Protein AF-A0A497M774-F1 (afdb_monomer_lite)

Structure (mmCIF, N/CA/C/O backbone):
data_AF-A0A497M774-F1
#
_entry.id   AF-A0A497M774-F1
#
loop_
_atom_site.group_PDB
_atom_site.id
_atom_site.type_symbol
_atom_site.label_atom_id
_atom_site.label_alt_id
_atom_site.label_comp_id
_atom_site.label_asym_id
_atom_site.label_entity_id
_atom_site.label_seq_id
_atom_site.pdbx_PDB_ins_code
_atom_site.Cartn_x
_atom_site.Cartn_y
_atom_site.Cartn_z
_atom_site.occupancy
_atom_site.B_iso_or_equiv
_atom_site.auth_seq_id
_atom_site.auth_comp_id
_atom_site.auth_asym_id
_atom_site.auth_atom_id
_atom_site.pdbx_PDB_model_num
ATOM 1 N N . MET A 1 1 ? 6.626 15.492 -14.349 1.00 61.53 1 MET A N 1
ATOM 2 C CA . MET A 1 1 ? 7.273 14.194 -14.044 1.00 61.53 1 MET A CA 1
ATOM 3 C C . MET A 1 1 ? 7.192 13.341 -15.298 1.00 61.53 1 MET A C 1
ATOM 5 O O . MET A 1 1 ? 6.112 13.258 -15.860 1.00 61.53 1 MET A O 1
ATOM 9 N N . GLY A 1 2 ? 8.304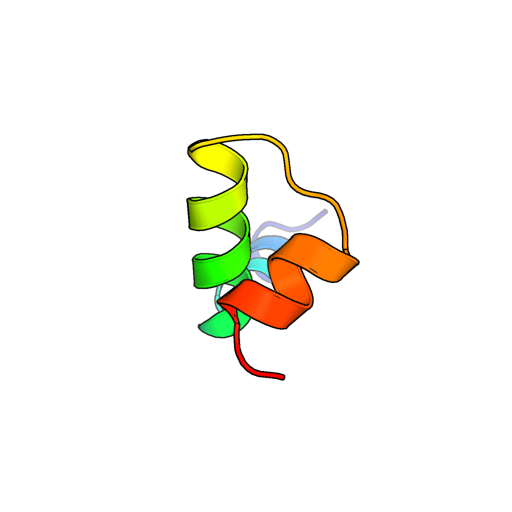 12.788 -15.789 1.00 81.19 2 GLY A N 1
ATOM 10 C CA . GLY A 1 2 ? 8.258 11.888 -16.949 1.00 81.19 2 GLY A CA 1
ATOM 11 C C . GLY A 1 2 ? 7.556 10.577 -16.591 1.00 81.19 2 GLY A C 1
ATOM 12 O O . GLY A 1 2 ? 7.724 10.088 -15.472 1.00 81.19 2 GLY A O 1
ATOM 13 N N . SER A 1 3 ? 6.793 10.014 -17.528 1.00 73.81 3 SER A N 1
ATOM 14 C CA . SER A 1 3 ? 6.064 8.745 -17.368 1.00 73.81 3 SER A CA 1
ATOM 15 C C . SER A 1 3 ? 6.951 7.603 -16.852 1.00 73.81 3 SER A C 1
ATOM 17 O O . SER A 1 3 ? 6.514 6.837 -15.997 1.00 73.81 3 SER A O 1
ATOM 19 N N . GLY A 1 4 ? 8.220 7.549 -17.275 1.00 82.31 4 GLY A N 1
ATOM 20 C CA . GLY A 1 4 ? 9.194 6.554 -16.806 1.00 82.31 4 GLY A CA 1
ATOM 21 C C . GLY A 1 4 ? 9.434 6.581 -15.293 1.00 82.31 4 GLY A C 1
ATOM 22 O O . GLY A 1 4 ? 9.377 5.541 -14.645 1.00 82.31 4 GLY A O 1
ATOM 23 N N . LYS A 1 5 ? 9.580 7.771 -14.694 1.00 83.94 5 LYS A N 1
ATOM 24 C CA . LYS A 1 5 ? 9.804 7.905 -13.241 1.00 83.94 5 LYS A CA 1
ATOM 25 C C . LYS A 1 5 ? 8.586 7.478 -12.427 1.00 83.94 5 LYS A C 1
ATOM 27 O O . LYS A 1 5 ? 8.728 6.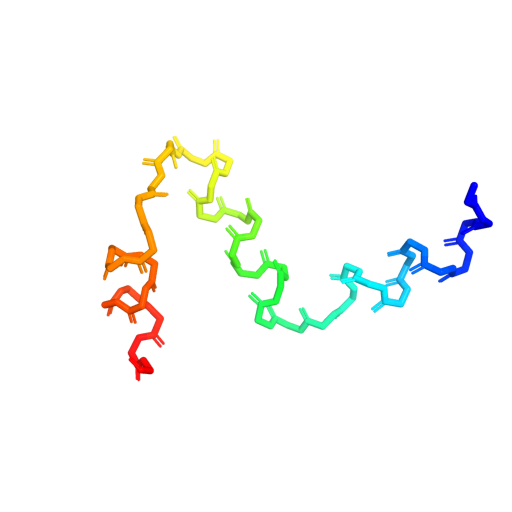926 -11.342 1.00 83.94 5 LYS A O 1
ATOM 32 N N . VAL A 1 6 ? 7.384 7.750 -12.939 1.00 87.06 6 VAL A N 1
ATOM 33 C CA . VAL A 1 6 ? 6.140 7.318 -12.288 1.00 87.06 6 VAL A CA 1
ATOM 34 C C . VAL A 1 6 ? 6.037 5.800 -12.338 1.00 87.06 6 VAL A C 1
ATOM 36 O O . VAL A 1 6 ? 5.773 5.186 -11.311 1.00 87.06 6 VAL A O 1
ATOM 39 N N . PHE A 1 7 ? 6.306 5.196 -13.497 1.00 87.75 7 PHE A N 1
ATOM 40 C CA . PHE A 1 7 ? 6.267 3.746 -13.659 1.00 87.75 7 PHE A CA 1
ATOM 41 C C . PHE A 1 7 ? 7.261 3.035 -12.730 1.00 87.75 7 PHE A C 1
ATOM 43 O O . PHE A 1 7 ? 6.868 2.129 -12.002 1.00 87.75 7 PHE A O 1
ATOM 50 N N . GLU A 1 8 ? 8.512 3.497 -12.669 1.00 89.81 8 GLU A N 1
ATOM 51 C CA . GLU A 1 8 ? 9.519 2.998 -11.720 1.00 89.81 8 GLU A CA 1
ATOM 52 C C . GLU A 1 8 ? 9.065 3.151 -10.258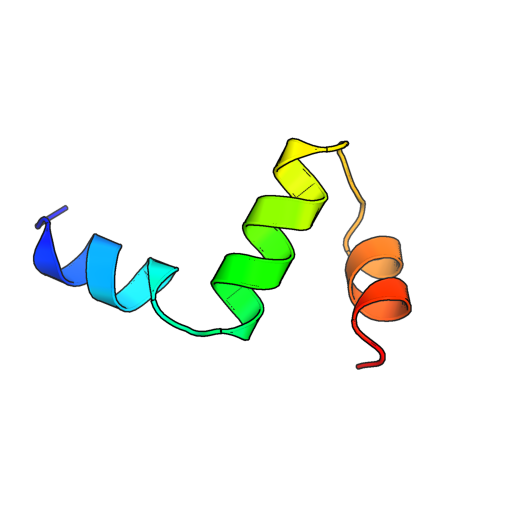 1.00 89.81 8 GLU A C 1
ATOM 54 O O . GLU A 1 8 ? 9.238 2.252 -9.428 1.00 89.81 8 GLU A O 1
ATOM 59 N N . ALA A 1 9 ? 8.430 4.277 -9.929 1.00 88.44 9 ALA A N 1
ATOM 60 C CA . ALA A 1 9 ? 7.923 4.532 -8.590 1.00 88.44 9 ALA A CA 1
ATOM 61 C C . ALA A 1 9 ? 6.712 3.662 -8.226 1.00 88.44 9 ALA A C 1
ATOM 63 O O . ALA A 1 9 ? 6.563 3.339 -7.056 1.00 88.44 9 ALA A O 1
ATOM 64 N N . VAL A 1 10 ? 5.863 3.226 -9.159 1.00 88.06 10 VAL A N 1
ATOM 65 C CA . VAL A 1 10 ? 4.688 2.395 -8.818 1.00 88.06 10 VAL A CA 1
ATOM 66 C C . VAL A 1 10 ? 4.905 0.898 -9.022 1.00 88.06 10 VAL A C 1
ATOM 68 O O . VAL A 1 10 ? 4.186 0.113 -8.417 1.00 88.06 10 VAL A O 1
ATOM 71 N N . SER A 1 11 ? 5.897 0.478 -9.810 1.00 90.69 11 SER A N 1
ATOM 72 C CA . SER A 1 11 ? 6.067 -0.925 -10.226 1.00 90.69 11 SER A CA 1
ATOM 73 C C . SER A 1 11 ? 6.572 -1.877 -9.137 1.00 90.69 11 SER A C 1
ATOM 75 O O . SER A 1 11 ? 6.481 -3.094 -9.297 1.00 90.69 11 SER A O 1
ATOM 77 N N . HIS A 1 12 ? 7.089 -1.372 -8.013 1.00 94.25 12 HIS A N 1
ATOM 78 C CA . HIS A 1 12 ? 7.593 -2.247 -6.954 1.00 94.25 12 HIS A CA 1
ATOM 79 C C . HIS A 1 12 ? 6.439 -2.985 -6.257 1.00 94.25 12 HIS A C 1
ATOM 81 O O . HIS A 1 12 ? 5.506 -2.324 -5.787 1.00 94.25 12 HIS A O 1
ATOM 87 N N . PRO A 1 13 ? 6.520 -4.318 -6.071 1.00 93.19 13 PRO A N 1
ATOM 88 C CA . PRO A 1 13 ? 5.414 -5.130 -5.557 1.00 93.19 13 PRO A CA 1
ATOM 89 C C . PRO A 1 13 ? 4.791 -4.599 -4.261 1.00 93.19 13 PRO A C 1
ATOM 91 O O . PRO A 1 13 ? 3.571 -4.500 -4.145 1.00 93.19 13 PRO A O 1
ATOM 94 N N . ILE A 1 14 ? 5.627 -4.177 -3.302 1.00 94.50 14 ILE A N 1
ATOM 95 C CA . ILE A 1 14 ? 5.136 -3.615 -2.035 1.00 94.50 14 ILE A CA 1
ATOM 96 C C . ILE A 1 14 ? 4.364 -2.302 -2.218 1.00 94.50 14 ILE A C 1
ATOM 98 O O . ILE A 1 14 ? 3.373 -2.077 -1.533 1.00 94.50 14 ILE A O 1
ATOM 102 N N . ARG A 1 15 ? 4.770 -1.454 -3.171 1.00 94.69 15 ARG A N 1
ATOM 103 C CA . ARG A 1 15 ? 4.117 -0.167 -3.441 1.00 94.69 15 ARG A CA 1
ATOM 104 C C . ARG A 1 15 ? 2.767 -0.390 -4.111 1.00 94.69 15 ARG A C 1
ATOM 106 O O . ARG A 1 15 ? 1.793 0.234 -3.710 1.00 94.69 15 ARG A O 1
ATOM 113 N N . ILE A 1 16 ? 2.678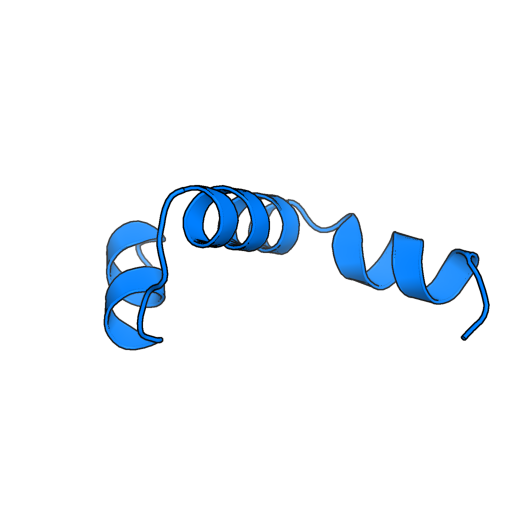 -1.362 -5.021 1.00 95.25 16 ILE A N 1
ATOM 114 C CA . ILE A 1 16 ? 1.397 -1.817 -5.583 1.00 95.25 16 ILE A CA 1
ATOM 115 C C . ILE A 1 16 ? 0.472 -2.320 -4.468 1.00 95.25 16 ILE A C 1
ATOM 117 O O . ILE A 1 16 ? -0.701 -1.952 -4.437 1.00 95.25 16 ILE A O 1
ATOM 121 N N . LYS A 1 17 ? 0.986 -3.132 -3.533 1.00 95.50 17 LYS A N 1
ATOM 122 C CA . LYS A 1 17 ? 0.200 -3.643 -2.399 1.00 95.50 17 LYS A CA 1
ATOM 123 C C . LYS A 1 17 ? -0.321 -2.504 -1.512 1.00 95.50 17 LYS A C 1
ATOM 125 O O . LYS A 1 17 ? -1.512 -2.480 -1.222 1.00 95.50 17 LYS A O 1
ATOM 130 N N . ILE A 1 18 ? 0.531 -1.534 -1.168 1.00 96.06 18 ILE A N 1
ATOM 131 C CA . ILE A 1 18 ? 0.148 -0.334 -0.402 1.00 96.06 18 ILE A CA 1
ATOM 132 C C . ILE A 1 18 ? -0.951 0.456 -1.121 1.00 96.06 18 ILE A C 1
ATOM 134 O O . ILE A 1 18 ? -1.955 0.797 -0.503 1.00 96.06 18 ILE A O 1
ATOM 138 N N . LEU A 1 19 ? -0.793 0.719 -2.424 1.00 95.62 19 LEU A N 1
ATOM 139 C CA . LEU A 1 19 ? -1.782 1.476 -3.197 1.00 95.62 19 LEU A CA 1
ATOM 140 C C . LEU A 1 19 ? -3.136 0.762 -3.253 1.00 95.62 19 LEU A C 1
ATOM 142 O O . LEU A 1 19 ? -4.160 1.415 -3.087 1.00 95.62 19 LEU A O 1
ATOM 146 N N . LYS A 1 20 ? -3.153 -0.566 -3.425 1.00 95.88 20 LYS A N 1
ATOM 147 C CA . LYS A 1 20 ? -4.395 -1.354 -3.374 1.00 95.88 20 LYS A CA 1
ATOM 148 C C . LYS A 1 20 ? -5.078 -1.246 -2.010 1.00 95.88 20 LYS A C 1
ATOM 150 O O . LYS A 1 20 ? -6.272 -1.004 -1.955 1.00 95.88 20 LYS A O 1
ATOM 155 N N . MET A 1 21 ? -4.327 -1.363 -0.917 1.00 96.88 21 MET A N 1
ATOM 156 C CA . MET A 1 21 ? -4.882 -1.252 0.437 1.00 96.88 21 MET A CA 1
ATOM 157 C C . MET A 1 21 ? -5.472 0.137 0.718 1.00 96.88 21 MET A C 1
ATOM 159 O O . MET A 1 21 ? -6.556 0.234 1.286 1.00 96.88 21 MET A O 1
ATOM 163 N N . LEU A 1 22 ? -4.783 1.198 0.286 1.00 96.94 22 LEU A N 1
ATOM 164 C CA . LEU A 1 22 ? -5.248 2.579 0.440 1.00 96.94 22 LEU A CA 1
ATOM 165 C C . LEU A 1 22 ? -6.438 2.924 -0.464 1.00 96.94 22 LEU A C 1
ATOM 167 O O . LEU A 1 22 ? -7.207 3.821 -0.129 1.00 96.94 22 LEU A O 1
ATOM 171 N N . ALA A 1 23 ? -6.588 2.228 -1.595 1.00 97.50 23 ALA A N 1
ATOM 172 C CA . ALA A 1 23 ? -7.744 2.375 -2.474 1.00 97.50 23 ALA A CA 1
ATOM 173 C C . ALA A 1 23 ? -9.029 1.812 -1.843 1.00 97.50 23 ALA A C 1
ATOM 175 O O . ALA A 1 23 ? -10.096 2.375 -2.063 1.00 97.50 23 ALA A O 1
ATOM 176 N N . GLU A 1 24 ? -8.927 0.746 -1.041 1.00 97.62 24 GLU A N 1
ATOM 177 C CA . GLU A 1 24 ? -10.070 0.175 -0.313 1.00 97.62 24 GLU A CA 1
ATOM 178 C C . GLU A 1 24 ? -10.524 1.079 0.841 1.00 97.62 24 GLU A C 1
ATOM 180 O O . GLU A 1 24 ? -11.718 1.304 1.038 1.00 97.62 24 GLU A O 1
ATOM 185 N N . LYS A 1 25 ? -9.574 1.602 1.629 1.00 96.75 25 LYS A N 1
ATOM 186 C CA . LYS A 1 25 ? -9.852 2.562 2.704 1.00 96.75 25 LYS A CA 1
ATOM 187 C C . LYS A 1 25 ? -8.606 3.355 3.108 1.00 96.75 25 LYS A C 1
ATOM 189 O O . LYS A 1 25 ? -7.496 2.826 3.023 1.00 96.75 25 LYS A O 1
ATOM 194 N N . PRO A 1 26 ? -8.763 4.576 3.651 1.00 97.31 26 PRO A N 1
ATOM 195 C CA . PRO A 1 26 ? -7.662 5.280 4.298 1.00 97.31 26 PRO A CA 1
ATOM 196 C C . PRO A 1 26 ? -7.059 4.442 5.434 1.00 97.31 26 PRO A C 1
ATOM 198 O O . PRO A 1 26 ? -7.789 3.838 6.221 1.00 97.31 26 PRO A O 1
ATOM 201 N N . MET A 1 27 ? -5.730 4.422 5.527 1.00 97.75 27 MET A N 1
ATOM 202 C CA . MET A 1 27 ? -4.989 3.734 6.587 1.00 97.75 27 MET A CA 1
ATOM 203 C C . MET A 1 27 ? -3.869 4.628 7.111 1.00 97.75 27 MET A C 1
ATOM 205 O O . MET A 1 27 ? -3.179 5.301 6.343 1.00 97.75 27 MET A O 1
ATOM 209 N N . SER A 1 28 ? -3.656 4.603 8.422 1.00 97.69 28 SER A N 1
ATOM 210 C CA . SER A 1 28 ? -2.470 5.177 9.052 1.00 97.69 28 SER A CA 1
ATOM 211 C C . SER A 1 28 ? -1.217 4.344 8.748 1.00 97.69 28 SER A C 1
ATOM 213 O O . SER A 1 28 ? -1.286 3.175 8.359 1.00 97.69 28 SER A O 1
ATOM 215 N N . PHE A 1 29 ? -0.039 4.927 8.982 1.00 96.31 29 PHE A N 1
ATOM 216 C CA . PHE A 1 29 ? 1.235 4.219 8.821 1.00 96.31 29 PHE A CA 1
ATOM 217 C C . PHE A 1 29 ? 1.316 2.944 9.676 1.00 96.31 29 PHE A C 1
ATOM 219 O O . PHE A 1 29 ? 1.739 1.899 9.186 1.00 96.31 29 PHE A O 1
ATOM 226 N N . SER A 1 30 ? 0.873 3.004 10.936 1.00 97.44 30 SER A N 1
ATOM 227 C CA . SER A 1 30 ? 0.901 1.855 11.849 1.00 97.44 30 SER A CA 1
ATOM 228 C C . SER A 1 30 ? -0.016 0.720 11.389 1.00 97.44 30 SER A C 1
ATOM 230 O O . SER A 1 30 ? 0.321 -0.450 11.558 1.00 97.44 30 SER A O 1
ATOM 232 N N . GLU A 1 31 ? -1.161 1.050 10.787 1.00 97.88 31 GLU A N 1
ATOM 233 C CA . GLU A 1 31 ? -2.062 0.058 10.196 1.00 97.88 31 GLU A CA 1
ATOM 234 C C . GLU A 1 31 ? -1.434 -0.583 8.961 1.00 97.88 31 GLU A C 1
ATOM 236 O O . GLU A 1 31 ? -1.359 -1.805 8.902 1.00 97.88 31 GLU A O 1
ATOM 241 N N . LEU A 1 32 ? -0.887 0.213 8.034 1.00 97.25 32 LEU A N 1
ATOM 242 C CA . LEU A 1 32 ? -0.166 -0.313 6.870 1.00 97.25 32 LEU A CA 1
ATOM 243 C C . LEU A 1 32 ? 0.976 -1.243 7.285 1.00 97.25 32 LEU A C 1
ATOM 245 O O . LEU A 1 32 ? 1.101 -2.336 6.743 1.00 97.25 32 LEU A O 1
ATOM 249 N N . LYS A 1 33 ? 1.785 -0.832 8.267 1.00 96.06 33 LYS A N 1
ATOM 250 C CA . LYS A 1 33 ? 2.900 -1.628 8.789 1.00 96.06 33 LYS A CA 1
ATOM 251 C C . LYS A 1 33 ? 2.421 -2.984 9.324 1.00 96.06 33 LYS A C 1
ATOM 253 O O . LYS A 1 33 ? 2.955 -4.019 8.932 1.00 96.06 33 LYS A O 1
ATOM 258 N N . ARG A 1 34 ? 1.365 -2.981 10.147 1.00 96.88 34 ARG A N 1
ATOM 259 C CA . ARG A 1 34 ? 0.765 -4.197 10.716 1.00 96.88 34 ARG A CA 1
ATOM 260 C C . ARG A 1 34 ? 0.226 -5.141 9.638 1.00 96.88 34 ARG A C 1
ATOM 262 O O . ARG A 1 34 ? 0.526 -6.326 9.674 1.00 96.88 34 ARG A O 1
ATOM 269 N N . GLU A 1 35 ? -0.532 -4.622 8.677 1.00 95.81 35 GLU A N 1
ATOM 270 C CA . GLU A 1 35 ? -1.120 -5.412 7.583 1.00 95.81 35 GLU A CA 1
ATOM 271 C C . GLU A 1 35 ? -0.063 -5.935 6.585 1.00 95.81 35 GLU A C 1
ATOM 273 O O . GLU A 1 35 ? -0.256 -6.952 5.912 1.00 95.81 35 GLU A O 1
ATOM 278 N N . LEU A 1 36 ? 1.075 -5.244 6.461 1.00 95.44 36 LEU A N 1
ATOM 279 C CA . LEU A 1 36 ? 2.200 -5.673 5.629 1.00 95.44 36 LEU A CA 1
ATOM 280 C C . LEU A 1 36 ? 3.118 -6.691 6.322 1.00 95.44 36 LEU A C 1
ATOM 282 O O . LEU A 1 36 ? 3.851 -7.379 5.613 1.00 95.44 36 LEU A O 1
ATOM 286 N N . GLY A 1 37 ? 3.062 -6.812 7.653 1.00 95.12 37 GLY A N 1
ATOM 287 C CA . GLY A 1 37 ? 3.895 -7.738 8.427 1.00 95.12 37 GLY A CA 1
ATOM 288 C C . GLY A 1 37 ? 5.377 -7.351 8.475 1.00 95.12 37 GLY A C 1
ATOM 289 O O . GLY A 1 37 ? 6.231 -8.234 8.527 1.00 95.12 37 GLY A O 1
ATOM 290 N N . ILE A 1 38 ? 5.673 -6.047 8.415 1.00 88.38 38 ILE A N 1
ATOM 291 C CA . ILE A 1 38 ? 7.029 -5.460 8.448 1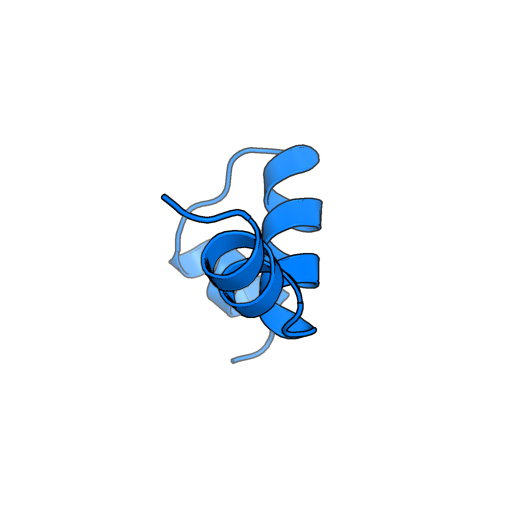.00 88.38 38 ILE A CA 1
ATOM 292 C C . ILE A 1 38 ? 7.225 -4.543 9.657 1.00 88.38 38 ILE A C 1
ATOM 294 O O . ILE A 1 38 ? 6.225 -4.203 10.322 1.00 88.38 38 ILE A O 1
#

Radius of gyration: 11.51 Å; chains: 1; bounding box: 20×22×29 Å

pLDDT: mean 92.22, std 7.48, range [61.53, 97.88]

Foldseek 3Di:
DD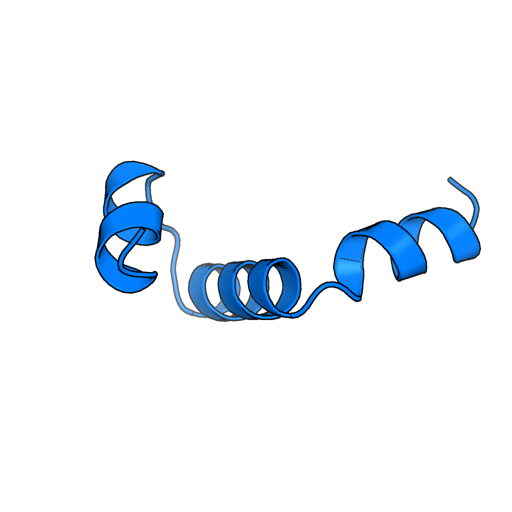PVVVCVVCVDPLNVVVVVVVVVHNDDPVRSCVVVVD

Sequence (38 aa):
MGSGKVFEAVSHPIRIKILKMLAEKPMSFSELKRELGI

Secondary structure (DSSP, 8-state):
--HHHHHHHH-SHHHHHHHHHHHHS---HHHHHHHHT-